Protein AF-A0A530ZE29-F1 (afdb_monomer)

Sequence (173 aa):
MTKLPPEQIRDFFARSLFVPGMVLRRLSHIKHNWQVGWDPHSGRYLPQPFSLAADLNEVIDQIAATTPPDRYHDHEDIIVGCVSSIFSAEKQGGRWRGDDYGFLLEQGLMMSGRLDDLILAATGRVYAAINSGQKHFDDAEHGHLRMLSDILATIVFYHYGCRCALEEDPEES

Radius of gyration: 16.09 Å; Cα contacts (8 Å, |Δi|>4): 240; chains: 1; bounding box: 50×36×36 Å

Solvent-accessible surface area (backbone atoms only — not comparable to full-atom values): 9481 Å² total; per-residue (Å²): 116,84,75,68,57,45,66,61,50,40,50,20,58,53,77,43,79,46,53,33,65,58,25,38,44,75,48,29,90,82,26,71,39,26,77,68,52,62,37,82,87,80,63,38,49,49,68,50,86,56,34,59,34,53,48,47,42,51,53,52,51,51,34,32,70,50,71,50,48,88,57,24,64,60,34,49,49,55,30,32,60,72,35,31,90,80,47,60,47,46,78,55,97,92,37,82,44,72,57,61,66,54,59,40,42,41,53,11,32,75,77,64,68,50,56,68,37,52,45,35,25,48,25,20,50,55,52,52,35,43,76,70,70,25,62,34,57,73,60,34,57,67,73,59,38,51,52,48,24,39,50,51,34,42,52,36,50,49,53,53,52,54,50,54,59,58,71,74,56,79,87,85,125

Nearest PDB structures (foldseek):
  8c9w-assembly1_A  TM=3.586E-01  e=6.569E+00  Homo sapiens

Structure (mmCIF, N/CA/C/O backbone):
data_AF-A0A530ZE29-F1
#
_entry.id   AF-A0A530ZE29-F1
#
loop_
_atom_site.group_PDB
_atom_site.id
_atom_site.type_symbol
_atom_site.label_atom_id
_atom_site.label_alt_id
_atom_site.label_comp_id
_atom_site.label_asym_id
_atom_site.label_entity_id
_atom_site.label_seq_id
_atom_site.pdbx_PDB_ins_code
_atom_site.Cartn_x
_atom_site.Cartn_y
_atom_site.Cartn_z
_atom_site.occupancy
_atom_site.B_iso_or_equiv
_atom_site.auth_seq_id
_atom_site.auth_comp_id
_atom_site.auth_asym_id
_atom_site.auth_atom_id
_atom_site.pdbx_PDB_model_num
ATOM 1 N N . MET A 1 1 ? -10.702 -13.091 9.772 1.00 67.44 1 MET A N 1
ATOM 2 C CA . MET A 1 1 ? -10.847 -13.353 8.305 1.00 67.44 1 MET A CA 1
ATOM 3 C C . MET A 1 1 ? -10.031 -14.585 7.897 1.00 67.44 1 MET A C 1
ATOM 5 O O . MET A 1 1 ? -9.019 -14.842 8.533 1.00 67.44 1 MET A O 1
ATOM 9 N N . THR A 1 2 ? -10.421 -15.340 6.859 1.00 79.12 2 THR A N 1
ATOM 10 C CA . THR A 1 2 ? -9.586 -16.438 6.313 1.00 79.12 2 THR A CA 1
ATOM 11 C C . THR A 1 2 ? -8.469 -15.866 5.440 1.00 79.12 2 THR A C 1
ATOM 13 O O . THR A 1 2 ? -8.736 -14.983 4.627 1.00 79.12 2 THR A O 1
ATOM 16 N N . LYS A 1 3 ? -7.233 -16.358 5.597 1.00 88.75 3 LYS A N 1
ATOM 17 C CA . LYS A 1 3 ? -6.089 -15.959 4.764 1.00 88.75 3 LYS A CA 1
ATOM 18 C C . LYS A 1 3 ? -6.336 -16.365 3.306 1.00 88.75 3 LYS A C 1
ATOM 20 O O . LYS A 1 3 ? -6.675 -17.517 3.042 1.00 88.75 3 LYS A O 1
ATOM 25 N N . LEU A 1 4 ? -6.178 -15.418 2.388 1.00 92.12 4 LEU A N 1
ATOM 26 C CA . LEU A 1 4 ? -6.272 -15.657 0.954 1.00 92.12 4 LEU A CA 1
ATOM 27 C C . LEU A 1 4 ? -4.919 -16.168 0.441 1.00 92.12 4 LEU A C 1
ATOM 29 O O . LEU A 1 4 ? -3.879 -15.839 1.023 1.00 92.12 4 LEU A O 1
ATOM 33 N N . PRO A 1 5 ? -4.904 -16.963 -0.635 1.00 94.81 5 PRO A N 1
ATOM 34 C CA . PRO A 1 5 ? -3.660 -17.380 -1.258 1.00 94.81 5 PRO A CA 1
ATOM 35 C C . PRO A 1 5 ? -2.841 -16.179 -1.777 1.00 94.81 5 PRO A C 1
ATOM 37 O O . PRO A 1 5 ? -3.432 -15.223 -2.292 1.00 94.81 5 PRO A O 1
ATOM 40 N N . PRO A 1 6 ? -1.496 -16.199 -1.683 1.00 95.25 6 PRO A N 1
ATOM 41 C CA . PRO A 1 6 ? -0.648 -15.101 -2.153 1.00 95.25 6 PRO A CA 1
ATOM 42 C C . PRO A 1 6 ? -0.868 -14.720 -3.622 1.00 95.25 6 PRO A C 1
ATOM 44 O O . PRO A 1 6 ? -0.798 -13.546 -3.974 1.00 95.25 6 PRO A O 1
ATOM 47 N N . GLU A 1 7 ? -1.154 -15.694 -4.485 1.00 94.94 7 GLU A N 1
ATOM 48 C CA . GLU A 1 7 ? -1.471 -15.467 -5.894 1.00 94.94 7 GLU A CA 1
ATO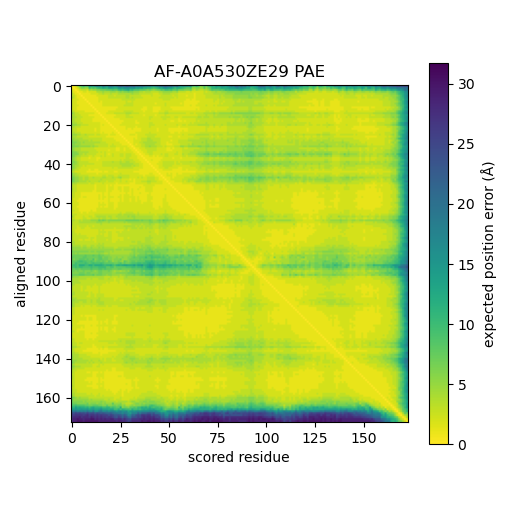M 49 C C . GLU A 1 7 ? -2.747 -14.644 -6.073 1.00 94.94 7 GLU A C 1
ATOM 51 O O . GLU A 1 7 ? -2.756 -13.725 -6.880 1.00 94.94 7 GLU A O 1
ATOM 56 N N . GLN A 1 8 ? -3.772 -14.870 -5.247 1.00 96.00 8 GLN A N 1
ATOM 57 C CA . GLN A 1 8 ? -5.011 -14.098 -5.307 1.00 96.00 8 GLN A CA 1
ATOM 58 C C . GLN A 1 8 ? -4.781 -12.635 -4.904 1.00 96.00 8 GLN A C 1
ATOM 60 O O . GLN A 1 8 ? -5.405 -11.729 -5.453 1.00 96.00 8 GLN A O 1
ATOM 65 N N . ILE A 1 9 ? -3.860 -12.391 -3.966 1.00 97.38 9 ILE A N 1
ATOM 66 C CA . ILE A 1 9 ? -3.444 -11.035 -3.591 1.00 97.38 9 ILE A CA 1
ATOM 67 C C . ILE A 1 9 ? -2.652 -10.372 -4.720 1.00 97.38 9 ILE A C 1
ATOM 69 O O . ILE A 1 9 ? -2.878 -9.203 -5.017 1.00 97.38 9 ILE A O 1
ATOM 73 N N . ARG A 1 10 ? -1.750 -11.095 -5.391 1.00 97.00 10 ARG A N 1
ATOM 74 C CA . ARG A 1 10 ? -1.029 -10.556 -6.556 1.00 97.00 10 ARG A CA 1
ATOM 75 C C . ARG A 1 10 ? -1.976 -10.261 -7.719 1.00 97.00 10 ARG A C 1
ATOM 77 O O . ARG A 1 10 ? -1.859 -9.203 -8.331 1.00 97.00 10 ARG A O 1
ATOM 84 N N . ASP A 1 11 ? -2.946 -11.137 -7.968 1.00 96.94 11 ASP A N 1
ATOM 85 C CA . ASP A 1 11 ? -3.969 -10.973 -9.005 1.00 96.94 11 ASP A CA 1
ATOM 86 C C . ASP A 1 11 ? -4.859 -9.747 -8.770 1.00 96.94 11 ASP A C 1
ATOM 88 O O . ASP A 1 11 ? -5.290 -9.104 -9.731 1.00 96.94 11 ASP A O 1
ATOM 92 N N . PHE A 1 12 ? -5.075 -9.362 -7.508 1.00 98.12 12 PHE A N 1
ATOM 93 C CA . PHE A 1 12 ? -5.748 -8.106 -7.180 1.00 98.12 12 PHE A CA 1
ATOM 94 C C . PHE A 1 12 ? -5.005 -6.895 -7.755 1.00 98.12 12 PHE A C 1
ATOM 96 O O . PHE A 1 12 ? -5.631 -5.980 -8.283 1.00 98.12 12 PHE A O 1
ATOM 103 N N . PHE A 1 13 ? -3.672 -6.897 -7.734 1.00 98.12 13 PHE A N 1
ATOM 104 C CA . PHE A 1 13 ? -2.866 -5.822 -8.316 1.00 98.12 13 PHE A CA 1
ATOM 105 C C . PHE A 1 13 ? -2.549 -6.022 -9.799 1.00 98.12 13 PHE A C 1
ATOM 107 O O . PHE A 1 13 ? -2.025 -5.101 -10.425 1.00 98.12 13 PHE A O 1
ATOM 114 N N . ALA A 1 14 ? -2.822 -7.192 -10.371 1.00 97.00 14 ALA A N 1
ATOM 115 C CA . ALA A 1 14 ? -2.373 -7.534 -11.710 1.00 97.00 14 ALA A CA 1
ATOM 116 C C . ALA A 1 14 ? -2.960 -6.603 -12.777 1.00 97.00 14 ALA A C 1
ATOM 118 O O . ALA A 1 14 ? -4.167 -6.378 -12.836 1.00 97.00 14 ALA A O 1
ATOM 119 N N . ARG A 1 15 ? -2.092 -6.115 -13.675 1.00 94.81 15 ARG A N 1
ATOM 120 C CA . ARG A 1 15 ? -2.469 -5.316 -14.861 1.00 94.81 15 ARG A CA 1
ATOM 121 C C . ARG A 1 15 ? -3.333 -4.081 -14.550 1.00 94.81 15 ARG A C 1
ATOM 123 O O . ARG A 1 15 ? -4.064 -3.625 -15.425 1.00 94.81 15 ARG A O 1
ATOM 130 N N . SER A 1 16 ? -3.237 -3.542 -13.336 1.00 96.38 16 SER A N 1
ATOM 131 C CA . SER A 1 16 ? -3.990 -2.355 -12.934 1.00 96.38 16 SER A CA 1
ATOM 132 C C . SER A 1 16 ? -3.592 -1.136 -13.771 1.00 96.38 16 SER A C 1
ATOM 134 O O . SER A 1 16 ? -2.410 -0.821 -13.929 1.00 96.38 16 SER A O 1
ATOM 136 N N . LEU A 1 17 ? -4.596 -0.425 -14.282 1.00 94.81 17 LEU A N 1
ATOM 137 C CA . LEU A 1 17 ? -4.435 0.867 -14.944 1.00 94.81 17 LEU A CA 1
ATOM 138 C C . LEU A 1 17 ? -4.277 1.998 -13.922 1.00 94.81 17 LEU A C 1
ATOM 140 O O . LEU A 1 17 ? -3.696 3.040 -14.239 1.00 94.81 17 LEU A O 1
ATOM 144 N N . PHE A 1 18 ? -4.783 1.812 -12.700 1.00 96.88 18 PHE A N 1
ATOM 145 C CA . PHE A 1 18 ? -4.776 2.844 -11.667 1.00 96.88 18 PHE A CA 1
ATOM 146 C C . PHE A 1 18 ? -3.529 2.831 -10.788 1.00 96.88 18 PHE A C 1
ATOM 148 O O . PHE A 1 18 ? -3.075 3.910 -10.413 1.00 96.88 18 PHE A O 1
ATOM 155 N N . VAL A 1 19 ? -2.909 1.680 -10.515 1.00 97.12 19 VAL A N 1
ATOM 156 C CA . VAL A 1 19 ? -1.684 1.587 -9.698 1.00 97.12 19 VAL A CA 1
ATOM 157 C C . VAL A 1 19 ? -0.568 2.529 -10.189 1.00 97.12 19 VAL A C 1
ATOM 159 O O . VAL A 1 19 ? -0.075 3.318 -9.375 1.00 97.12 19 VAL A O 1
ATOM 162 N N . PRO A 1 20 ? -0.187 2.562 -11.486 1.00 95.75 20 PRO A N 1
ATOM 163 C CA . PRO A 1 20 ? 0.861 3.473 -11.954 1.00 95.75 20 PRO A CA 1
ATOM 164 C C . PRO A 1 20 ? 0.519 4.948 -11.691 1.00 95.75 20 PRO A C 1
ATOM 166 O O . PRO A 1 20 ? 1.375 5.734 -11.288 1.00 95.75 20 PRO A O 1
ATOM 169 N N . GLY A 1 21 ? -0.745 5.331 -11.895 1.00 95.44 21 GLY A N 1
ATOM 170 C CA . GLY A 1 21 ? -1.202 6.715 -11.770 1.00 95.44 21 GLY A CA 1
ATOM 171 C C . GLY A 1 21 ? -1.482 7.168 -10.335 1.00 95.44 21 GLY A C 1
ATOM 172 O O . GLY A 1 21 ? -1.246 8.332 -10.015 1.00 95.44 21 GLY A O 1
ATOM 173 N N . MET A 1 22 ? -1.982 6.278 -9.480 1.00 96.88 22 MET A N 1
ATOM 174 C CA . MET A 1 22 ? -2.420 6.599 -8.118 1.00 96.88 22 MET A CA 1
ATOM 175 C C . MET A 1 22 ? -1.357 6.311 -7.059 1.00 96.88 22 MET A C 1
ATOM 177 O O . MET A 1 22 ? -1.393 6.931 -5.998 1.00 96.88 22 MET A O 1
ATOM 181 N N . VAL A 1 23 ? -0.405 5.420 -7.351 1.00 97.50 23 VAL A N 1
ATOM 182 C CA . VAL A 1 23 ? 0.697 5.071 -6.447 1.00 97.50 23 VAL A CA 1
ATOM 183 C C . VAL A 1 23 ? 2.003 5.668 -6.968 1.00 97.50 23 VAL A C 1
ATOM 185 O O . VAL A 1 23 ? 2.522 6.627 -6.400 1.00 97.50 23 VAL A O 1
ATOM 188 N N . LEU A 1 24 ? 2.515 5.164 -8.095 1.00 97.19 24 LEU A N 1
ATOM 189 C CA . LEU A 1 24 ? 3.884 5.462 -8.534 1.00 97.19 24 LEU A CA 1
ATOM 190 C C . LEU A 1 24 ? 4.070 6.896 -9.035 1.00 97.19 24 LEU A C 1
ATOM 192 O O . LEU A 1 24 ? 5.078 7.531 -8.733 1.00 97.19 24 LEU A O 1
ATOM 196 N N . ARG A 1 25 ? 3.095 7.449 -9.764 1.00 96.75 25 ARG A N 1
ATOM 197 C CA . ARG A 1 25 ? 3.182 8.817 -10.301 1.00 96.75 25 ARG A CA 1
ATOM 198 C C . ARG A 1 25 ? 3.314 9.871 -9.204 1.00 96.75 25 ARG A C 1
ATOM 200 O O . ARG A 1 25 ? 3.920 10.910 -9.436 1.00 96.75 25 ARG A O 1
ATOM 207 N N . ARG A 1 26 ? 2.791 9.627 -8.003 1.00 94.62 26 ARG A N 1
ATOM 208 C CA . ARG A 1 26 ? 2.941 10.560 -6.871 1.00 94.62 26 ARG A CA 1
ATOM 209 C C . ARG A 1 26 ? 4.387 10.668 -6.406 1.00 94.62 26 ARG A C 1
ATOM 211 O O . ARG A 1 26 ? 4.830 11.731 -5.985 1.00 94.62 26 ARG A O 1
ATOM 218 N N . LEU A 1 27 ? 5.132 9.582 -6.569 1.00 96.12 27 LEU A N 1
ATOM 219 C CA . LEU A 1 27 ? 6.543 9.469 -6.235 1.00 96.12 27 LEU A CA 1
ATOM 220 C C . LEU A 1 27 ? 7.449 9.821 -7.428 1.00 96.12 27 LEU A C 1
ATOM 222 O O . LEU A 1 27 ? 8.659 9.604 -7.380 1.00 96.12 27 LEU A O 1
ATOM 226 N N . SER A 1 28 ? 6.901 10.409 -8.504 1.00 95.50 28 SER A N 1
ATOM 227 C CA . SER A 1 28 ? 7.676 10.727 -9.711 1.00 95.50 28 SER A CA 1
ATOM 228 C C . SER A 1 28 ? 8.756 11.786 -9.491 1.00 95.50 28 SER A C 1
ATOM 230 O O . SER A 1 28 ? 9.658 11.923 -10.313 1.00 95.50 28 SER A O 1
ATOM 232 N N . HIS A 1 29 ? 8.656 12.546 -8.399 1.00 93.56 29 HIS A N 1
ATOM 233 C CA . HIS A 1 29 ? 9.679 13.494 -7.964 1.00 93.56 29 HIS A CA 1
ATOM 234 C C . HIS A 1 29 ? 10.948 12.793 -7.439 1.00 93.56 29 HIS A C 1
ATOM 236 O O . HIS A 1 29 ? 12.006 13.410 -7.405 1.00 93.56 29 HIS A O 1
ATOM 242 N N . ILE A 1 30 ? 10.854 11.506 -7.086 1.00 93.88 30 ILE A N 1
ATOM 243 C CA . ILE A 1 30 ? 11.968 10.652 -6.648 1.00 93.88 30 ILE A CA 1
ATOM 244 C C . ILE A 1 30 ? 12.525 9.867 -7.839 1.00 93.88 30 ILE A C 1
ATOM 246 O O . ILE A 1 30 ? 13.725 9.859 -8.111 1.00 93.88 30 ILE A O 1
ATOM 250 N N . LYS A 1 31 ? 11.629 9.199 -8.572 1.00 94.38 31 LYS A N 1
ATOM 251 C CA . LYS A 1 31 ? 11.938 8.336 -9.715 1.00 94.38 31 LYS A CA 1
ATOM 252 C C . LYS A 1 31 ? 10.941 8.623 -10.833 1.00 94.38 31 LYS A C 1
ATOM 254 O O . LYS A 1 31 ? 9.765 8.289 -10.736 1.00 94.38 31 LYS A O 1
ATOM 259 N N . HIS A 1 32 ? 11.406 9.277 -11.894 1.00 93.75 32 HIS A N 1
ATOM 260 C CA . HIS A 1 32 ? 10.528 9.841 -12.921 1.00 93.75 32 HIS A CA 1
ATOM 261 C C . HIS A 1 32 ? 9.790 8.793 -13.773 1.00 93.75 32 HIS A C 1
ATOM 263 O O . HIS A 1 32 ? 8.752 9.118 -14.350 1.00 93.75 32 HIS A O 1
ATOM 269 N N . ASN A 1 33 ? 10.287 7.553 -13.864 1.00 95.69 33 ASN A N 1
ATOM 270 C CA . ASN A 1 33 ? 9.638 6.487 -14.624 1.00 95.69 33 ASN A CA 1
ATOM 271 C C . ASN A 1 33 ? 8.582 5.763 -13.771 1.00 95.69 33 ASN A C 1
ATOM 273 O O . ASN A 1 33 ? 8.816 4.704 -13.190 1.00 95.69 33 ASN A O 1
ATOM 277 N N . TRP A 1 34 ? 7.396 6.359 -13.694 1.00 95.94 34 TRP A N 1
ATOM 278 C CA . TRP A 1 34 ? 6.253 5.812 -12.956 1.00 95.94 34 TRP A CA 1
ATOM 279 C C . TRP A 1 34 ? 5.390 4.845 -13.779 1.00 95.94 34 TRP A C 1
ATOM 281 O O . TRP A 1 34 ? 4.500 4.200 -13.226 1.00 95.94 34 TRP A O 1
ATOM 291 N N . GLN A 1 35 ? 5.612 4.751 -15.093 1.00 93.44 35 GLN A N 1
ATOM 292 C CA . GLN A 1 35 ? 4.899 3.797 -15.938 1.00 93.44 35 GLN A CA 1
ATOM 293 C C . GLN A 1 35 ? 5.465 2.400 -15.715 1.00 93.44 35 GLN A C 1
ATOM 295 O O . GLN A 1 35 ? 6.678 2.216 -15.652 1.00 93.44 35 GLN A O 1
ATOM 300 N N . VAL A 1 36 ? 4.584 1.410 -15.603 1.00 93.94 36 VAL A N 1
ATOM 301 C CA . VAL A 1 36 ? 4.982 0.024 -15.356 1.00 93.94 36 VAL A CA 1
ATOM 302 C C . VAL A 1 36 ? 4.121 -0.929 -16.168 1.00 93.94 36 VAL A C 1
ATOM 304 O O . VAL A 1 36 ? 2.914 -0.738 -16.311 1.00 93.94 36 VAL A O 1
ATOM 307 N N . GLY A 1 37 ? 4.760 -1.961 -16.713 1.00 94.25 37 GLY A N 1
ATOM 308 C CA . GLY A 1 37 ? 4.080 -3.103 -17.315 1.00 94.25 37 GLY A CA 1
ATOM 309 C C . GLY A 1 37 ? 3.943 -4.239 -16.307 1.00 94.25 37 GLY A C 1
ATOM 310 O O . GLY A 1 37 ? 4.746 -4.347 -15.384 1.00 94.25 37 GLY A O 1
ATOM 311 N N . TRP A 1 38 ? 2.948 -5.101 -16.496 1.00 96.31 38 TRP A N 1
ATOM 312 C CA . TRP A 1 38 ? 2.795 -6.335 -15.726 1.00 96.31 38 TRP A CA 1
ATOM 313 C C . TRP A 1 38 ? 3.395 -7.516 -16.487 1.00 96.31 38 TRP A C 1
ATOM 315 O O . TRP A 1 38 ? 3.051 -7.732 -17.651 1.00 96.31 38 TRP A O 1
ATOM 325 N N . ASP A 1 39 ? 4.238 -8.303 -15.827 1.00 95.88 39 ASP A N 1
ATOM 326 C CA . ASP A 1 39 ? 4.729 -9.573 -16.345 1.00 95.88 39 ASP A CA 1
ATOM 327 C C . ASP A 1 39 ? 3.831 -10.731 -15.871 1.00 95.88 39 ASP A C 1
ATOM 329 O O . ASP A 1 39 ? 3.828 -11.069 -14.683 1.00 95.88 39 ASP A O 1
ATOM 333 N N . PRO A 1 40 ? 3.070 -11.377 -16.775 1.00 92.38 40 PRO A N 1
ATOM 334 C CA . PRO A 1 40 ? 2.212 -12.497 -16.410 1.00 92.38 40 PRO A CA 1
ATOM 335 C C . PRO A 1 40 ? 2.989 -13.762 -16.027 1.00 92.38 40 PRO A C 1
ATOM 337 O O . PRO A 1 40 ? 2.386 -14.656 -15.443 1.00 92.38 40 PRO A O 1
ATOM 340 N N . HIS A 1 41 ? 4.280 -13.871 -16.361 1.00 92.12 41 HIS A N 1
ATOM 341 C CA . HIS A 1 41 ? 5.074 -15.041 -15.9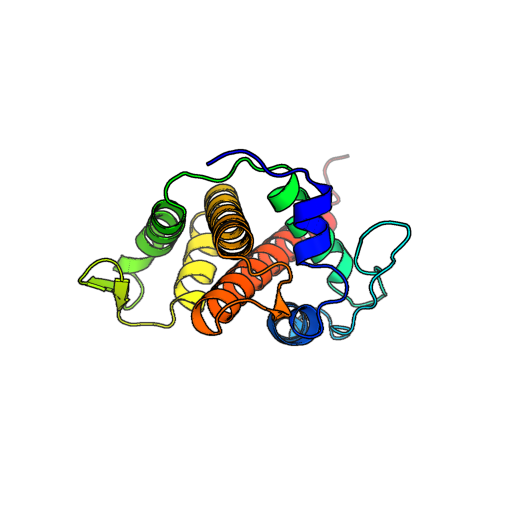98 1.00 92.12 41 HIS A CA 1
ATOM 342 C C . HIS A 1 41 ? 5.512 -14.991 -14.533 1.00 92.12 41 HIS A C 1
ATOM 344 O O . HIS A 1 41 ? 5.328 -15.963 -13.804 1.00 92.12 41 HIS A O 1
ATOM 350 N N . SER A 1 42 ? 6.054 -13.854 -14.090 1.00 92.81 42 SER A N 1
ATOM 351 C CA . SER A 1 42 ? 6.457 -13.666 -12.692 1.00 92.81 42 SER A CA 1
ATOM 352 C C . SER A 1 42 ? 5.320 -13.227 -11.764 1.00 92.81 42 SER A C 1
ATOM 354 O O . SER A 1 42 ? 5.468 -13.337 -10.547 1.00 92.81 42 SER A O 1
ATOM 356 N N . GLY A 1 43 ? 4.198 -12.738 -12.307 1.00 95.25 43 GLY A N 1
ATOM 357 C CA . GLY A 1 43 ? 3.092 -12.197 -11.513 1.00 95.25 43 GLY A CA 1
ATOM 358 C C . GLY A 1 43 ? 3.483 -10.911 -10.782 1.00 95.25 43 GLY A C 1
ATOM 359 O O . GLY A 1 43 ? 3.136 -10.734 -9.614 1.00 95.25 43 GLY A O 1
ATOM 360 N N . ARG A 1 44 ? 4.276 -10.060 -11.446 1.00 97.56 44 ARG A N 1
ATOM 361 C CA . ARG A 1 44 ? 4.878 -8.844 -10.883 1.00 97.56 44 ARG A CA 1
ATOM 362 C C . ARG A 1 44 ? 4.877 -7.702 -11.891 1.00 97.56 44 ARG A C 1
ATOM 364 O O . ARG A 1 44 ? 4.825 -7.916 -13.102 1.00 97.56 44 ARG A O 1
ATOM 371 N N . TYR A 1 45 ? 5.018 -6.478 -11.397 1.00 97.75 45 TYR A N 1
ATOM 372 C CA . TYR A 1 45 ? 5.354 -5.334 -12.238 1.00 97.75 45 TYR A CA 1
ATOM 373 C C . TYR A 1 45 ? 6.807 -5.418 -12.704 1.00 97.75 45 TYR A C 1
ATOM 375 O O . TYR A 1 45 ? 7.692 -5.734 -11.914 1.00 97.75 45 TYR A O 1
ATOM 383 N N . LEU A 1 46 ? 7.068 -5.123 -13.975 1.00 96.69 46 LEU A N 1
ATOM 384 C CA . LEU A 1 46 ? 8.408 -5.153 -14.559 1.00 96.69 46 LEU A CA 1
ATOM 385 C C . LEU A 1 46 ? 9.291 -4.056 -13.943 1.00 96.69 46 LEU A C 1
ATOM 387 O O . LEU A 1 46 ? 9.001 -2.873 -14.148 1.00 96.69 46 LEU A O 1
ATOM 391 N N . PRO A 1 47 ? 10.386 -4.404 -13.239 1.00 94.81 47 PRO A N 1
ATOM 392 C CA . PRO A 1 47 ? 11.371 -3.424 -12.807 1.00 94.81 47 PRO A CA 1
ATOM 393 C C . PRO A 1 47 ? 12.019 -2.748 -14.013 1.00 94.81 47 PRO A C 1
ATOM 395 O O . PRO A 1 47 ? 12.428 -3.409 -14.968 1.00 94.81 47 PRO A O 1
ATOM 398 N N . GLN A 1 48 ? 12.122 -1.424 -13.970 1.00 92.69 48 GLN A N 1
ATOM 399 C CA . GLN A 1 48 ? 12.741 -0.623 -15.020 1.00 92.69 48 GLN A CA 1
ATOM 400 C C . GLN A 1 48 ? 13.681 0.420 -14.409 1.00 92.69 48 GLN A C 1
ATOM 402 O O . GLN A 1 48 ? 13.479 0.826 -13.260 1.00 92.69 48 GLN A O 1
ATOM 407 N N . PRO A 1 49 ? 14.687 0.900 -15.164 1.00 92.69 49 PRO A N 1
ATOM 408 C CA . PRO A 1 49 ? 15.502 2.023 -14.731 1.00 92.69 49 PRO A CA 1
ATOM 409 C C . PRO A 1 49 ? 14.641 3.220 -14.326 1.00 92.69 49 PRO A C 1
ATOM 411 O O . PRO A 1 49 ? 13.637 3.534 -14.972 1.00 92.69 49 PRO A O 1
ATOM 414 N N . PHE A 1 50 ? 15.063 3.885 -13.251 1.00 92.81 50 PHE A N 1
ATOM 415 C CA . PHE A 1 50 ? 14.408 5.070 -12.696 1.00 92.81 50 PHE A CA 1
ATOM 416 C C . PHE A 1 50 ? 12.930 4.878 -12.329 1.00 92.81 50 PHE A C 1
ATOM 418 O O . PHE A 1 50 ? 12.172 5.847 -12.367 1.00 92.81 50 PHE A O 1
ATOM 425 N N . SER A 1 51 ? 12.539 3.652 -11.976 1.00 95.12 51 SER A N 1
ATOM 426 C CA . SER A 1 51 ? 11.195 3.284 -11.529 1.00 95.12 51 SER A CA 1
ATOM 427 C C . SER A 1 51 ? 11.210 2.735 -10.103 1.00 95.12 51 SER A C 1
ATOM 429 O O . SER A 1 51 ? 12.217 2.190 -9.658 1.00 95.12 51 SER A O 1
ATOM 431 N N . LEU A 1 52 ? 10.072 2.840 -9.416 1.00 97.06 52 LEU A N 1
ATOM 432 C CA . LEU A 1 52 ? 9.811 2.231 -8.103 1.00 97.06 52 LEU A CA 1
ATOM 433 C C . LEU A 1 52 ? 8.996 0.927 -8.221 1.00 97.06 52 LEU A C 1
ATOM 435 O O . LEU A 1 52 ? 8.361 0.481 -7.271 1.00 97.06 52 LEU A O 1
ATOM 439 N N . ALA A 1 53 ? 8.981 0.300 -9.401 1.00 96.62 53 ALA A N 1
ATOM 440 C CA . ALA A 1 53 ? 8.274 -0.963 -9.625 1.00 96.62 53 ALA A CA 1
ATOM 441 C C . ALA A 1 53 ? 8.785 -2.110 -8.733 1.00 96.62 53 ALA A C 1
ATOM 443 O O . ALA A 1 53 ? 7.997 -2.944 -8.293 1.00 96.62 53 ALA A O 1
ATOM 444 N N . ALA A 1 54 ? 10.094 -2.157 -8.458 1.00 95.56 54 ALA A N 1
ATOM 445 C CA . ALA A 1 54 ? 10.683 -3.166 -7.578 1.00 95.56 54 ALA A CA 1
ATOM 446 C C . ALA A 1 54 ? 10.196 -3.000 -6.130 1.00 95.56 54 ALA A C 1
ATOM 448 O O . ALA A 1 54 ? 9.722 -3.970 -5.545 1.00 95.56 54 ALA A O 1
ATOM 449 N N . ASP A 1 55 ? 10.219 -1.770 -5.607 1.00 97.00 55 ASP A N 1
ATOM 450 C CA . ASP A 1 55 ? 9.656 -1.418 -4.298 1.00 97.00 55 ASP A CA 1
ATOM 451 C C . ASP A 1 55 ? 8.186 -1.797 -4.188 1.00 97.00 55 ASP A C 1
ATOM 453 O O . ASP A 1 55 ? 7.763 -2.428 -3.227 1.00 97.00 55 ASP A O 1
ATOM 457 N N . LEU A 1 56 ? 7.396 -1.459 -5.207 1.00 98.06 56 LEU A N 1
ATOM 458 C CA . LEU A 1 56 ? 5.983 -1.806 -5.228 1.00 98.06 56 LEU A CA 1
ATOM 459 C C . LEU A 1 56 ? 5.765 -3.324 -5.179 1.00 98.06 56 LEU A C 1
ATOM 461 O O . LEU A 1 56 ? 4.880 -3.786 -4.463 1.00 98.06 56 LEU A O 1
ATOM 465 N N . ASN A 1 57 ? 6.562 -4.108 -5.910 1.00 97.94 57 ASN A N 1
ATOM 466 C CA . ASN A 1 57 ? 6.472 -5.567 -5.845 1.00 97.94 57 ASN A CA 1
ATOM 467 C C . ASN A 1 57 ? 6.801 -6.103 -4.448 1.00 97.94 57 ASN A C 1
ATOM 469 O O . ASN A 1 57 ? 6.157 -7.050 -4.004 1.00 97.94 57 ASN A O 1
ATOM 473 N N . GLU A 1 58 ? 7.777 -5.509 -3.763 1.00 97.44 58 GLU A N 1
ATOM 474 C CA . GLU A 1 58 ? 8.121 -5.870 -2.388 1.00 97.44 58 GLU A CA 1
ATOM 475 C C . GLU A 1 58 ? 6.952 -5.595 -1.434 1.00 97.44 58 GLU A C 1
ATOM 477 O O . GLU A 1 58 ? 6.575 -6.469 -0.653 1.00 97.44 58 GLU A O 1
ATOM 482 N N . VAL A 1 59 ? 6.293 -4.439 -1.567 1.00 98.44 59 VAL A N 1
ATOM 483 C CA . VAL A 1 59 ? 5.074 -4.127 -0.803 1.00 98.44 59 VAL A CA 1
ATOM 484 C C . VAL A 1 59 ? 3.959 -5.135 -1.088 1.00 98.44 59 VAL A C 1
ATOM 486 O O . VAL A 1 59 ? 3.328 -5.640 -0.161 1.00 98.44 59 VAL A O 1
ATOM 489 N N . ILE A 1 60 ? 3.721 -5.469 -2.359 1.00 98.50 60 ILE A N 1
ATOM 490 C CA . ILE A 1 60 ? 2.705 -6.460 -2.748 1.00 98.50 60 ILE A CA 1
ATOM 491 C C . ILE A 1 60 ? 3.022 -7.834 -2.141 1.00 98.50 60 ILE A C 1
ATOM 493 O O . ILE A 1 60 ? 2.118 -8.509 -1.648 1.00 98.50 60 ILE A O 1
ATOM 497 N N . ASP A 1 61 ? 4.290 -8.246 -2.133 1.00 98.25 61 ASP A N 1
ATOM 498 C CA . ASP A 1 61 ? 4.709 -9.502 -1.511 1.00 98.25 61 ASP A CA 1
ATOM 499 C C . ASP A 1 61 ? 4.520 -9.492 0.010 1.00 98.25 61 ASP A C 1
ATOM 501 O O . ASP A 1 61 ? 4.058 -10.488 0.568 1.00 98.25 61 ASP A O 1
ATOM 505 N N . GLN A 1 62 ? 4.817 -8.376 0.683 1.00 98.44 62 GLN A N 1
ATOM 506 C CA . GLN A 1 62 ? 4.577 -8.216 2.120 1.00 98.44 62 GLN A CA 1
ATOM 507 C C . GLN A 1 62 ? 3.083 -8.312 2.448 1.00 98.44 62 GLN A C 1
ATOM 509 O O . GLN A 1 62 ? 2.698 -9.030 3.373 1.00 98.44 62 GLN A O 1
ATOM 514 N N . ILE A 1 63 ? 2.221 -7.679 1.648 1.00 98.50 63 ILE A N 1
ATOM 515 C CA . ILE A 1 63 ? 0.761 -7.798 1.776 1.00 98.50 63 ILE A CA 1
ATOM 516 C C . ILE A 1 63 ? 0.317 -9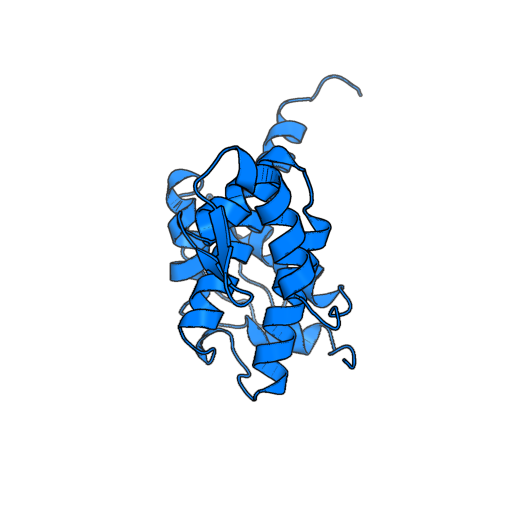.253 1.559 1.00 98.50 63 ILE A C 1
ATOM 518 O O . ILE A 1 63 ? -0.485 -9.782 2.328 1.00 98.50 63 ILE A O 1
ATOM 522 N N . ALA A 1 64 ? 0.854 -9.930 0.541 1.00 97.75 64 ALA A N 1
ATOM 523 C CA . ALA A 1 64 ? 0.512 -11.317 0.225 1.00 97.75 64 ALA A CA 1
ATOM 524 C C . ALA A 1 64 ? 0.978 -12.315 1.303 1.00 97.75 64 ALA A C 1
ATOM 526 O O . ALA A 1 64 ? 0.338 -13.346 1.527 1.00 97.75 64 ALA A O 1
ATOM 527 N N . ALA A 1 65 ? 2.083 -12.016 1.988 1.00 97.25 65 ALA A N 1
ATOM 528 C CA . ALA A 1 65 ? 2.603 -12.822 3.087 1.00 97.25 65 ALA A CA 1
ATOM 529 C C . ALA A 1 65 ? 1.839 -12.594 4.405 1.00 97.25 65 ALA A C 1
ATOM 531 O O . ALA A 1 65 ? 1.739 -13.519 5.223 1.00 97.25 65 ALA A O 1
ATOM 532 N N . THR A 1 66 ? 1.268 -11.404 4.592 1.00 97.50 66 THR A N 1
ATOM 533 C CA . THR A 1 66 ? 0.608 -10.970 5.828 1.00 97.50 66 THR A CA 1
ATOM 534 C C . THR A 1 66 ? -0.780 -11.594 6.004 1.00 97.50 66 THR A C 1
ATOM 536 O O . THR A 1 66 ? -1.567 -11.739 5.068 1.00 97.50 66 THR A O 1
ATOM 539 N N . THR A 1 67 ? -1.096 -12.000 7.235 1.00 95.25 67 THR A N 1
ATOM 540 C CA . THR A 1 67 ? -2.458 -12.407 7.613 1.00 95.25 67 THR A CA 1
ATOM 541 C C . THR A 1 67 ? -3.279 -11.146 7.896 1.00 95.25 67 THR A C 1
ATOM 543 O O . THR A 1 67 ? -2.809 -10.300 8.656 1.00 95.25 67 THR A O 1
ATOM 546 N N . PRO A 1 68 ? -4.488 -10.993 7.327 1.00 95.31 68 PRO A N 1
ATOM 547 C CA . PRO A 1 68 ? -5.279 -9.782 7.514 1.00 95.31 68 PRO A CA 1
ATOM 548 C C . PRO A 1 68 ? -5.669 -9.597 8.989 1.00 95.31 68 PRO A C 1
ATOM 550 O O . PRO A 1 68 ? -6.087 -10.571 9.627 1.00 95.31 68 PRO A O 1
ATOM 553 N N . PRO A 1 69 ? -5.597 -8.369 9.529 1.00 95.19 69 PRO A N 1
ATOM 554 C CA . PRO A 1 69 ? -6.160 -8.076 10.839 1.00 95.19 69 PRO A CA 1
ATOM 555 C C . PRO A 1 69 ? -7.693 -8.085 10.767 1.00 95.19 69 PRO A C 1
ATOM 557 O O . PRO A 1 69 ? -8.282 -7.784 9.727 1.00 95.19 69 PRO A O 1
ATOM 560 N N . ASP A 1 70 ? -8.361 -8.363 11.888 1.00 91.25 70 ASP A N 1
ATOM 561 C CA . ASP A 1 70 ? -9.828 -8.293 11.946 1.00 91.25 70 ASP A CA 1
ATOM 562 C C . ASP A 1 70 ? -10.347 -6.852 11.783 1.0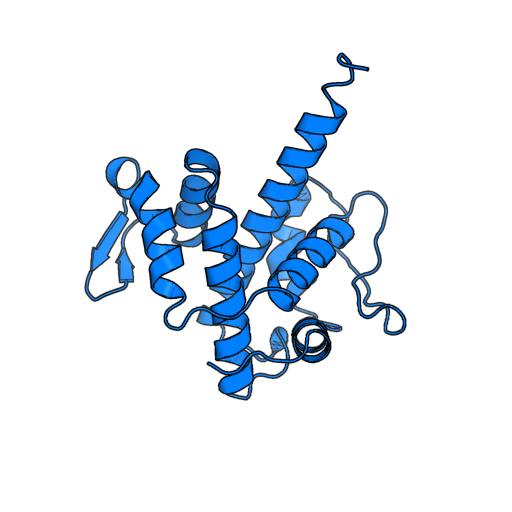0 91.25 70 ASP A C 1
ATOM 564 O O . ASP A 1 70 ? -11.454 -6.639 11.287 1.00 91.25 70 ASP A O 1
ATOM 568 N N . ARG A 1 71 ? -9.547 -5.853 12.185 1.00 93.38 71 ARG A N 1
ATOM 569 C CA . ARG A 1 71 ? -9.888 -4.424 12.132 1.00 93.38 71 ARG A CA 1
ATOM 570 C C . ARG A 1 71 ? -8.699 -3.588 11.667 1.00 93.38 71 ARG A C 1
ATOM 572 O O . ARG A 1 71 ? -7.941 -3.048 12.463 1.00 93.38 71 ARG A O 1
ATOM 579 N N . TYR A 1 72 ? -8.550 -3.446 10.356 1.00 94.25 72 TYR A N 1
ATOM 580 C CA . TYR A 1 72 ? -7.409 -2.739 9.764 1.00 94.25 72 TYR A CA 1
ATOM 581 C C . TYR A 1 72 ? -7.362 -1.238 10.084 1.00 94.25 72 TYR A C 1
ATOM 583 O O . TYR A 1 72 ? -6.279 -0.670 10.164 1.00 94.25 72 TYR A O 1
ATOM 591 N N . HIS A 1 73 ? -8.514 -0.612 10.341 1.00 94.50 73 HIS A N 1
ATOM 592 C CA . HIS A 1 73 ? -8.581 0.785 10.777 1.00 94.50 73 HIS A CA 1
ATOM 593 C C . HIS A 1 73 ? -7.882 1.037 12.116 1.00 94.50 73 HIS A C 1
ATOM 595 O O . HIS A 1 73 ? -7.345 2.121 12.308 1.00 94.50 73 HIS A O 1
ATOM 601 N N . ASP A 1 74 ? -7.826 0.047 13.014 1.00 96.38 74 ASP A N 1
ATOM 602 C CA . ASP A 1 74 ? -7.170 0.224 14.312 1.00 96.38 74 ASP A CA 1
ATOM 603 C C . ASP A 1 74 ? -5.645 0.427 14.125 1.00 96.38 74 ASP A C 1
ATOM 605 O O . ASP A 1 74 ? -5.025 1.188 14.865 1.00 96.38 74 ASP A O 1
ATOM 609 N N . HIS A 1 75 ? -5.051 -0.168 13.082 1.00 97.50 75 HIS A N 1
ATOM 610 C CA . HIS A 1 75 ? -3.644 0.045 12.717 1.00 97.50 75 HIS A CA 1
ATOM 611 C C . HIS A 1 75 ? -3.395 1.419 12.077 1.00 97.50 75 HIS A C 1
ATOM 613 O O . HIS A 1 75 ? -2.374 2.053 12.334 1.00 97.50 75 HIS A O 1
ATOM 619 N N . GLU A 1 76 ? -4.350 1.932 11.299 1.00 96.31 76 GLU A N 1
ATOM 620 C CA . GLU A 1 76 ? -4.287 3.301 10.772 1.00 96.31 76 GLU A CA 1
ATOM 621 C C . GLU A 1 76 ? -4.413 4.336 11.900 1.00 96.31 76 GLU A C 1
ATOM 623 O O . GLU A 1 76 ? -3.688 5.329 11.936 1.00 96.31 76 GLU A O 1
ATOM 628 N N . ASP A 1 77 ? -5.314 4.084 12.852 1.00 96.31 77 ASP A N 1
ATOM 629 C CA . ASP A 1 77 ? -5.536 4.929 14.025 1.00 96.31 77 ASP A CA 1
ATOM 630 C C . ASP A 1 77 ? -4.296 5.036 14.906 1.00 96.31 77 ASP A C 1
ATOM 632 O O . ASP A 1 77 ? -3.988 6.109 15.423 1.00 96.31 77 ASP A O 1
ATOM 636 N N . ILE A 1 78 ? -3.592 3.919 15.069 1.00 96.62 78 ILE A N 1
ATOM 637 C CA . ILE A 1 78 ? -2.321 3.850 15.776 1.00 96.62 78 ILE A CA 1
ATOM 638 C C . ILE A 1 78 ? -1.293 4.803 15.147 1.00 96.62 78 ILE A C 1
ATOM 640 O O . ILE A 1 78 ? -0.650 5.562 15.871 1.00 96.62 78 ILE A O 1
ATOM 644 N N . ILE A 1 79 ? -1.156 4.778 13.818 1.00 97.06 79 ILE A N 1
ATOM 645 C CA . ILE A 1 79 ? -0.174 5.588 13.087 1.00 97.06 79 ILE A CA 1
ATOM 646 C C . ILE A 1 79 ? -0.533 7.070 13.173 1.00 97.06 79 ILE A C 1
ATOM 648 O O . ILE A 1 79 ? 0.315 7.895 13.510 1.00 97.06 79 ILE A O 1
ATOM 652 N N . VAL A 1 80 ? -1.798 7.422 12.930 1.00 96.88 80 VAL A N 1
ATOM 653 C CA . VAL A 1 80 ? -2.241 8.823 13.011 1.00 96.88 80 VAL A CA 1
ATOM 654 C C . VAL A 1 80 ? -2.184 9.355 14.444 1.00 96.88 80 VAL A C 1
ATOM 656 O O . VAL A 1 80 ? -1.825 10.513 14.658 1.00 96.88 80 VAL A O 1
ATOM 659 N N . GLY A 1 81 ? -2.434 8.506 15.442 1.00 96.31 81 GLY A N 1
ATOM 660 C CA . GLY A 1 81 ? -2.283 8.855 16.853 1.00 96.31 81 GLY A CA 1
ATOM 661 C C . GLY A 1 81 ? -0.861 9.280 17.241 1.00 96.31 81 GLY A C 1
ATOM 662 O O . GLY A 1 81 ? -0.704 10.064 18.174 1.00 96.31 81 GLY A O 1
ATOM 663 N N . CYS A 1 82 ? 0.175 8.838 16.517 1.00 96.25 82 CYS A N 1
ATOM 664 C CA . CYS A 1 82 ? 1.555 9.269 16.766 1.00 96.25 82 CYS A CA 1
ATOM 665 C C . CYS A 1 82 ? 1.790 10.755 16.462 1.00 96.25 82 CYS A C 1
ATOM 667 O O . CYS A 1 82 ? 2.730 11.339 16.997 1.00 96.25 82 CYS A O 1
ATOM 669 N N . VAL A 1 83 ? 0.959 11.365 15.614 1.00 96.69 83 VAL A N 1
ATOM 670 C CA . VAL A 1 83 ? 1.166 12.736 15.126 1.00 96.69 83 VAL A CA 1
ATOM 671 C C . VAL A 1 83 ? -0.032 13.652 15.362 1.00 96.69 83 VAL A C 1
ATOM 673 O O . VAL A 1 83 ? 0.006 14.830 15.011 1.00 96.69 83 VAL A O 1
ATOM 676 N N . SER A 1 84 ? -1.083 13.153 16.018 1.00 95.12 84 SER A N 1
ATOM 677 C CA . SER A 1 84 ? -2.320 13.905 16.249 1.00 95.12 84 SER A CA 1
ATOM 678 C C . SER A 1 84 ? -2.176 15.083 17.214 1.00 95.12 84 SER A C 1
ATOM 680 O O . SER A 1 84 ? -3.048 15.940 17.269 1.00 95.12 84 SER A O 1
ATOM 682 N N . SER A 1 85 ? -1.100 15.129 18.003 1.00 94.00 85 SER A N 1
ATOM 683 C CA . SER A 1 85 ? -0.762 16.281 18.849 1.00 94.00 85 SER A CA 1
ATOM 684 C C . SER A 1 85 ? 0.050 17.354 18.118 1.00 94.00 85 SER A C 1
ATOM 686 O O . SER A 1 85 ? 0.230 18.446 18.654 1.00 94.00 85 SER A O 1
ATOM 688 N N . ILE A 1 86 ? 0.558 17.041 16.923 1.00 96.00 86 ILE A N 1
ATOM 689 C CA . ILE A 1 86 ? 1.442 17.901 16.126 1.00 96.00 86 ILE A CA 1
ATOM 690 C C . ILE A 1 86 ? 0.661 18.528 14.971 1.00 96.00 86 ILE A C 1
ATOM 692 O O . ILE A 1 86 ? 0.801 19.720 14.699 1.00 96.00 86 ILE A O 1
ATOM 696 N N . PHE A 1 87 ? -0.173 17.727 14.313 1.00 95.69 87 PHE A N 1
ATOM 697 C CA . PHE A 1 87 ? -1.000 18.136 13.182 1.00 95.69 87 PHE A CA 1
ATOM 698 C C . PHE A 1 87 ? -2.466 18.281 13.581 1.00 95.69 87 PHE A C 1
ATOM 700 O O . PHE A 1 87 ? -2.884 17.861 14.662 1.00 95.69 87 PHE A O 1
ATOM 707 N N . SER A 1 88 ? -3.271 18.871 12.698 1.00 93.75 88 SER A N 1
ATOM 708 C CA . SER A 1 88 ? -4.708 18.974 12.919 1.00 93.75 88 SER A CA 1
ATOM 709 C C . SER A 1 88 ? -5.345 17.606 12.685 1.00 93.75 88 SER A C 1
ATOM 711 O O . SER A 1 88 ? -5.711 17.267 11.565 1.00 93.75 88 SER A O 1
ATOM 713 N N . ALA A 1 89 ? -5.454 16.788 13.732 1.00 93.31 89 ALA A N 1
ATOM 714 C CA . ALA A 1 89 ? -6.091 15.480 13.641 1.00 93.31 89 ALA A CA 1
ATOM 715 C C . ALA A 1 89 ? -6.903 15.164 14.901 1.00 93.31 89 ALA A C 1
ATOM 717 O O . ALA A 1 89 ? -6.358 14.947 15.981 1.00 93.31 89 ALA A O 1
ATOM 718 N N . GLU A 1 90 ? -8.222 15.076 14.748 1.00 92.94 90 GLU A N 1
ATOM 719 C CA . GLU A 1 90 ? -9.134 14.664 15.816 1.00 92.94 90 GLU A CA 1
ATOM 720 C C . GLU A 1 90 ? -10.038 13.525 15.343 1.00 92.94 90 GLU A C 1
ATOM 722 O O . GLU A 1 90 ? -10.599 13.560 14.244 1.00 92.94 90 GLU A O 1
ATOM 727 N N . LYS A 1 91 ? -10.211 12.503 16.184 1.00 90.50 91 LYS A N 1
ATOM 728 C CA . LYS A 1 91 ? -11.071 11.362 15.873 1.00 90.50 91 LYS A CA 1
ATOM 729 C C . LYS A 1 91 ? -12.519 11.651 16.272 1.00 90.50 91 LYS A C 1
ATOM 731 O O . LYS A 1 91 ? -12.864 11.644 17.449 1.00 90.50 91 LYS A O 1
ATOM 736 N N . GLN A 1 92 ? -13.390 11.835 15.284 1.00 90.56 92 GLN A N 1
ATOM 737 C CA . GLN A 1 92 ? -14.816 12.106 15.469 1.00 90.56 92 GLN A CA 1
ATOM 738 C C . GLN A 1 92 ? -15.663 11.030 14.778 1.00 90.56 92 GLN A C 1
ATOM 740 O O . GLN A 1 92 ? -15.566 10.818 13.569 1.00 90.56 92 GLN A O 1
ATOM 745 N N . GLY A 1 93 ? -16.506 10.326 15.542 1.00 84.81 93 GLY A N 1
ATOM 746 C CA . GLY A 1 93 ? -17.392 9.288 14.995 1.00 84.81 93 GLY A CA 1
ATOM 747 C C . GLY A 1 93 ? -16.649 8.141 14.296 1.00 84.81 93 GLY A C 1
ATOM 748 O O . GLY A 1 93 ? -17.131 7.615 13.297 1.00 84.81 93 GLY A O 1
ATOM 749 N N . GLY A 1 94 ? -15.451 7.792 14.779 1.00 83.38 94 GLY A N 1
ATOM 750 C CA . GLY A 1 94 ? -14.614 6.739 14.192 1.00 83.38 94 GLY A CA 1
ATOM 751 C C . GLY A 1 94 ? -13.844 7.153 12.934 1.00 83.38 94 GLY A C 1
ATOM 752 O O . GLY A 1 94 ? -13.283 6.289 12.272 1.00 83.38 94 GLY A O 1
ATOM 753 N N . ARG A 1 95 ? -13.808 8.446 12.593 1.00 84.56 95 ARG A N 1
ATOM 754 C CA . ARG A 1 95 ? -13.033 8.984 11.467 1.00 84.56 95 ARG A CA 1
ATOM 755 C C . ARG A 1 95 ? -12.126 10.110 11.936 1.00 84.56 95 ARG A C 1
ATOM 757 O O . ARG A 1 95 ? -12.529 10.904 12.782 1.00 84.56 95 ARG A O 1
ATOM 764 N N . TRP A 1 96 ? -10.942 10.211 11.351 1.00 89.94 96 TRP A N 1
ATOM 765 C CA . TRP A 1 96 ? -10.063 11.356 11.562 1.00 89.94 96 TRP A CA 1
ATOM 766 C C . TRP A 1 96 ? -10.567 12.571 10.779 1.00 89.94 96 TRP A C 1
ATOM 768 O O . TRP A 1 96 ? -11.022 12.456 9.638 1.00 89.94 96 TRP A O 1
ATOM 778 N N . ARG A 1 97 ? -10.545 13.732 11.430 1.00 91.00 97 ARG A N 1
ATOM 779 C CA . ARG A 1 97 ? -10.918 15.040 10.887 1.00 91.00 97 ARG A CA 1
ATOM 780 C C . ARG A 1 97 ? -9.755 16.009 11.060 1.00 91.00 97 ARG A C 1
ATOM 782 O O . ARG A 1 97 ? -9.048 15.925 12.059 1.00 91.00 97 ARG A O 1
ATOM 789 N N . GLY A 1 98 ? -9.634 16.943 10.119 1.00 93.25 98 GLY A N 1
ATOM 790 C CA . GLY A 1 98 ? -8.565 17.935 10.073 1.00 93.25 98 GLY A CA 1
ATOM 791 C C . GLY A 1 98 ? -7.764 17.793 8.783 1.00 93.25 98 GLY A C 1
ATOM 792 O O . GLY A 1 98 ? -8.360 17.820 7.703 1.00 93.25 98 GLY A O 1
ATOM 793 N N . ASP A 1 99 ? -6.450 17.642 8.913 1.00 95.06 99 ASP A N 1
ATOM 794 C CA . ASP A 1 99 ? -5.501 17.483 7.815 1.00 95.06 99 ASP A CA 1
ATOM 795 C C . ASP A 1 99 ? -5.785 16.232 6.966 1.00 95.06 99 ASP A C 1
ATOM 797 O O . ASP A 1 99 ? -6.519 15.318 7.362 1.00 95.06 99 ASP A O 1
ATOM 801 N N . ASP A 1 100 ? -5.219 16.208 5.755 1.00 94.38 100 ASP A N 1
ATOM 802 C CA . ASP A 1 100 ? -5.399 15.096 4.822 1.00 94.38 100 ASP A CA 1
ATOM 803 C C . ASP A 1 100 ? -4.935 13.773 5.449 1.00 94.38 100 ASP A C 1
ATOM 805 O O . ASP A 1 100 ? -3.850 13.668 6.019 1.00 94.38 100 ASP A O 1
ATOM 809 N N . TYR A 1 101 ? -5.776 12.744 5.351 1.00 93.69 101 TYR A N 1
ATOM 810 C CA . TYR A 1 101 ? -5.531 11.488 6.051 1.00 93.69 101 TYR A CA 1
ATOM 811 C C . TYR A 1 101 ? -4.318 10.728 5.495 1.00 93.69 101 TYR A C 1
ATOM 813 O O . TYR A 1 101 ? -3.596 10.098 6.264 1.00 93.69 101 TYR A O 1
ATOM 821 N N . GLY A 1 102 ? -4.050 10.833 4.188 1.00 94.12 102 GLY A N 1
ATOM 822 C CA . GLY A 1 102 ? -2.840 10.282 3.580 1.00 94.12 102 GLY A CA 1
ATOM 823 C C . GLY A 1 102 ? -1.586 10.985 4.099 1.00 94.12 102 GLY A C 1
ATOM 824 O O . GLY A 1 102 ? -0.629 10.319 4.484 1.00 94.12 102 GLY A O 1
ATOM 825 N N . PHE A 1 103 ? -1.626 12.316 4.211 1.00 95.56 103 PHE A N 1
ATOM 826 C CA . PHE A 1 103 ? -0.555 13.092 4.844 1.00 95.56 103 PHE A CA 1
ATOM 827 C C . PHE A 1 103 ? -0.312 12.663 6.300 1.00 95.56 103 PHE A C 1
ATOM 829 O O . PHE A 1 103 ? 0.830 12.424 6.685 1.00 95.56 103 PHE A O 1
ATOM 836 N N . LEU A 1 104 ? -1.368 12.501 7.103 1.00 97.12 104 LEU A N 1
ATOM 837 C CA . LEU A 1 104 ? -1.242 12.065 8.499 1.00 97.12 104 LEU A CA 1
ATOM 838 C C . LEU A 1 104 ? -0.639 10.659 8.628 1.00 97.12 104 LEU A C 1
ATOM 840 O O . LEU A 1 104 ? 0.176 10.429 9.519 1.00 97.12 104 LEU A O 1
ATOM 844 N N . LEU A 1 105 ? -1.012 9.728 7.744 1.00 97.12 105 LEU A N 1
ATOM 845 C CA . LEU A 1 105 ? -0.428 8.384 7.703 1.00 97.12 105 LEU A CA 1
ATOM 846 C C . LEU A 1 105 ? 1.049 8.416 7.308 1.00 97.12 105 LEU A C 1
ATOM 848 O O . LEU A 1 105 ? 1.858 7.726 7.923 1.00 97.12 105 LEU A O 1
ATOM 852 N N . GLU A 1 106 ? 1.408 9.236 6.320 1.00 96.94 106 GLU A N 1
ATOM 853 C CA . GLU A 1 106 ? 2.794 9.407 5.893 1.00 96.94 106 GLU A CA 1
ATOM 854 C C . GLU A 1 106 ? 3.658 9.976 7.018 1.00 96.94 106 GLU A C 1
ATOM 856 O O . GLU A 1 106 ? 4.648 9.355 7.403 1.00 96.94 106 GLU A O 1
ATOM 861 N N . GLN A 1 107 ? 3.259 11.106 7.605 1.00 97.25 107 GLN A N 1
ATOM 862 C CA . GLN A 1 107 ? 4.002 11.712 8.710 1.00 97.25 107 GLN A CA 1
ATOM 863 C C . GLN A 1 107 ? 4.044 10.790 9.933 1.00 97.25 107 GLN A C 1
ATOM 865 O O . GLN A 1 107 ? 5.092 10.633 10.559 1.00 97.25 107 GLN A O 1
ATOM 870 N N . GLY A 1 108 ? 2.926 10.125 10.240 1.00 97.31 108 GLY A N 1
ATOM 871 C CA . GLY A 1 108 ? 2.843 9.130 11.302 1.00 97.31 108 GLY A CA 1
ATOM 872 C C . GLY A 1 108 ? 3.836 7.992 11.116 1.00 97.31 108 GLY A C 1
ATOM 873 O O . GLY A 1 108 ? 4.543 7.641 12.064 1.00 97.31 108 GLY A O 1
ATOM 874 N N . LEU A 1 109 ? 3.953 7.450 9.900 1.00 97.69 109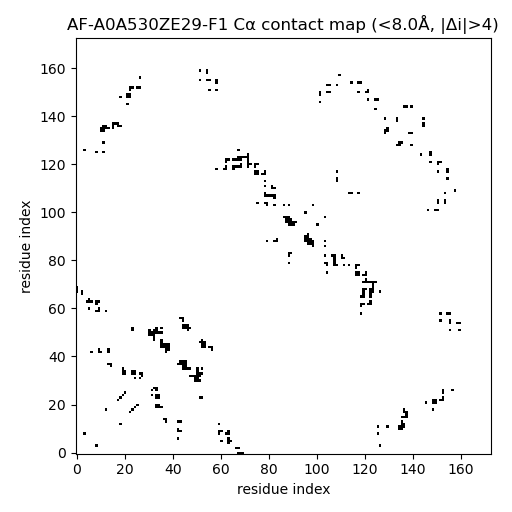 LEU A N 1
ATOM 875 C CA . LEU A 1 109 ? 4.945 6.424 9.596 1.00 97.69 109 LEU A CA 1
ATOM 876 C C . LEU A 1 109 ? 6.367 6.965 9.763 1.00 97.69 109 LEU A C 1
ATOM 878 O O . LEU A 1 109 ? 7.159 6.344 10.468 1.00 97.69 109 LEU A O 1
ATOM 882 N N . MET A 1 110 ? 6.687 8.110 9.153 1.00 95.44 110 MET A N 1
ATOM 883 C CA . MET A 1 110 ? 8.045 8.670 9.183 1.00 95.44 110 MET A CA 1
ATOM 884 C C . MET A 1 110 ? 8.528 8.948 10.609 1.00 95.44 110 MET A C 1
ATOM 886 O O . MET A 1 110 ? 9.696 8.734 10.918 1.00 95.44 110 MET A O 1
ATOM 890 N N . MET A 1 111 ? 7.633 9.388 11.496 1.00 95.50 111 MET A N 1
ATOM 891 C CA . MET A 1 111 ? 7.980 9.704 12.883 1.00 95.50 111 MET A CA 1
ATOM 892 C C . MET A 1 111 ? 8.047 8.483 13.804 1.00 95.50 111 MET A C 1
ATOM 894 O O . MET A 1 111 ? 8.743 8.525 14.816 1.00 95.50 111 MET A O 1
ATOM 898 N N . SER A 1 112 ? 7.303 7.419 13.500 1.00 96.50 112 SER A N 1
ATOM 899 C CA . SER A 1 112 ? 7.155 6.271 14.404 1.00 96.50 112 SER A CA 1
ATOM 900 C C . SER A 1 112 ? 7.882 5.009 13.941 1.00 96.50 112 SER A C 1
ATOM 902 O O . SER A 1 112 ? 8.100 4.112 14.752 1.00 96.50 112 SER A O 1
ATOM 904 N N . GLY A 1 113 ? 8.221 4.904 12.653 1.00 96.00 113 GLY A N 1
ATOM 905 C CA . GLY A 1 113 ? 8.784 3.692 12.053 1.00 96.00 113 GLY A CA 1
ATOM 906 C C . GLY A 1 113 ? 7.825 2.496 12.042 1.00 96.00 113 GLY A C 1
ATOM 907 O O . GLY A 1 113 ? 8.261 1.368 11.830 1.00 96.00 113 GLY A O 1
ATOM 908 N N . ARG A 1 114 ? 6.520 2.705 12.280 1.00 97.38 114 ARG A N 1
ATOM 909 C CA . ARG A 1 114 ? 5.505 1.641 12.402 1.00 97.38 114 ARG A CA 1
ATOM 910 C C . ARG A 1 114 ? 5.045 1.089 11.052 1.00 97.38 114 ARG A C 1
ATOM 912 O O . ARG A 1 114 ? 3.857 1.082 10.730 1.00 97.38 114 ARG A O 1
ATOM 919 N N . LEU A 1 115 ? 6.005 0.620 10.262 1.00 97.81 115 LEU A N 1
ATOM 920 C CA . LEU A 1 115 ? 5.778 0.031 8.947 1.00 97.81 115 LEU A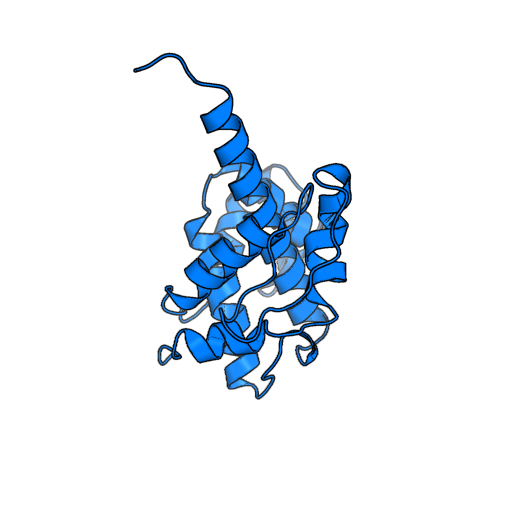 CA 1
ATOM 921 C C . LEU A 1 115 ? 4.832 -1.177 9.012 1.00 97.81 115 LEU A C 1
ATOM 923 O O . LEU A 1 115 ? 3.928 -1.284 8.186 1.00 97.81 115 LEU A O 1
ATOM 927 N N . ASP A 1 116 ? 4.993 -2.038 10.018 1.00 98.06 116 ASP A N 1
ATOM 928 C CA . ASP A 1 116 ? 4.177 -3.246 10.188 1.00 98.06 116 ASP A CA 1
ATOM 929 C C . ASP A 1 116 ? 2.683 -2.926 10.340 1.00 98.06 116 ASP A C 1
ATOM 931 O O . ASP A 1 116 ? 1.838 -3.583 9.730 1.00 98.06 116 ASP A O 1
ATOM 935 N N . ASP A 1 117 ? 2.337 -1.877 11.095 1.00 98.56 117 ASP A N 1
ATOM 936 C CA . ASP A 1 117 ? 0.950 -1.418 11.222 1.00 98.56 117 ASP A CA 1
ATOM 937 C C . ASP A 1 117 ? 0.404 -0.923 9.877 1.00 98.56 117 ASP A C 1
ATOM 939 O O . ASP A 1 117 ? -0.745 -1.201 9.526 1.00 98.56 117 ASP A O 1
ATOM 943 N N . LEU A 1 118 ? 1.227 -0.245 9.074 1.00 98.06 118 LEU A N 1
ATOM 944 C CA . LEU A 1 118 ? 0.792 0.261 7.776 1.00 98.06 118 LEU A CA 1
ATOM 945 C C . LEU A 1 118 ? 0.609 -0.877 6.756 1.00 98.06 118 LEU A C 1
ATOM 947 O O . LEU A 1 118 ? -0.332 -0.852 5.958 1.00 98.06 118 LEU A O 1
ATOM 951 N N . ILE A 1 119 ? 1.439 -1.921 6.830 1.00 98.62 119 ILE A N 1
ATOM 952 C CA . ILE A 1 119 ? 1.275 -3.161 6.059 1.00 98.62 119 ILE A CA 1
ATOM 953 C C . ILE A 1 119 ? 0.002 -3.905 6.479 1.00 98.62 119 ILE A C 1
ATOM 955 O O . ILE A 1 119 ? -0.745 -4.375 5.616 1.00 98.62 119 ILE A O 1
ATOM 959 N N . LEU A 1 120 ? -0.306 -3.979 7.777 1.00 98.56 120 LEU A N 1
ATOM 960 C CA . LEU A 1 120 ? -1.555 -4.568 8.275 1.00 98.56 120 LEU A CA 1
ATOM 961 C C . LEU A 1 120 ? -2.782 -3.780 7.797 1.00 98.56 120 LEU A C 1
ATOM 963 O O . LEU A 1 120 ? -3.770 -4.386 7.364 1.00 98.56 120 LEU A O 1
ATOM 967 N N . ALA A 1 121 ? -2.700 -2.446 7.794 1.00 98.06 121 ALA A N 1
ATOM 968 C CA . ALA A 1 121 ? -3.727 -1.573 7.236 1.00 98.06 121 ALA A CA 1
ATOM 969 C C . ALA A 1 121 ? -3.956 -1.846 5.737 1.00 98.06 121 ALA A C 1
ATOM 971 O O . ALA A 1 121 ? -5.086 -2.118 5.317 1.00 98.06 121 ALA A O 1
ATOM 972 N N . ALA A 1 122 ? -2.883 -1.860 4.936 1.00 98.44 122 ALA A N 1
ATOM 973 C CA . ALA A 1 122 ? -2.938 -2.181 3.509 1.00 98.44 122 ALA A CA 1
ATOM 974 C C . ALA A 1 122 ? -3.537 -3.575 3.260 1.00 98.44 122 ALA A C 1
ATOM 976 O O . ALA A 1 122 ? -4.424 -3.740 2.419 1.00 98.44 122 ALA A O 1
ATOM 977 N N . THR A 1 123 ? -3.102 -4.569 4.038 1.00 98.44 123 THR A N 1
ATOM 978 C CA . THR A 1 123 ? -3.565 -5.957 3.931 1.00 98.44 123 THR A CA 1
ATOM 979 C C . THR A 1 123 ? -5.057 -6.057 4.191 1.00 98.44 123 THR A C 1
ATOM 981 O O . THR A 1 123 ? -5.793 -6.593 3.363 1.00 98.44 123 THR A O 1
ATOM 984 N N . GLY A 1 124 ? -5.549 -5.495 5.293 1.00 97.31 124 GLY A N 1
ATOM 985 C CA . GLY A 1 124 ? -6.978 -5.543 5.576 1.00 97.31 124 GLY A CA 1
ATOM 986 C C . GLY A 1 124 ? -7.824 -4.814 4.532 1.00 97.31 124 GLY A C 1
ATOM 987 O O . GLY A 1 124 ? -8.908 -5.296 4.203 1.00 97.31 124 GLY A O 1
ATOM 988 N N . ARG A 1 125 ? -7.317 -3.729 3.929 1.00 96.94 125 ARG A N 1
ATOM 989 C CA . ARG A 1 125 ? -7.993 -3.060 2.807 1.00 96.94 125 ARG A CA 1
ATOM 990 C C . ARG A 1 125 ? -8.107 -3.952 1.576 1.00 96.94 125 ARG A C 1
ATOM 992 O O . ARG A 1 125 ? -9.199 -4.057 1.018 1.00 96.94 125 ARG A O 1
ATOM 999 N N . VAL A 1 126 ? -7.028 -4.613 1.165 1.00 97.81 126 VAL A N 1
ATOM 1000 C CA . VAL A 1 126 ? -7.059 -5.546 0.024 1.00 97.81 126 VAL A CA 1
ATOM 1001 C C . VAL A 1 126 ? -8.059 -6.674 0.282 1.00 97.81 126 VAL A C 1
ATOM 1003 O O . VAL A 1 126 ? -8.926 -6.949 -0.545 1.00 97.81 126 VAL A O 1
ATOM 1006 N N . TYR A 1 127 ? -8.015 -7.272 1.471 1.00 97.00 127 TYR A N 1
ATOM 1007 C CA . TYR A 1 127 ? -8.934 -8.344 1.845 1.00 97.00 127 TYR A CA 1
ATOM 1008 C C . TYR A 1 127 ? -10.394 -7.884 1.914 1.00 97.00 127 TYR A C 1
ATOM 1010 O O . TYR A 1 127 ? -11.287 -8.619 1.493 1.00 97.00 127 TYR A O 1
ATOM 1018 N N . ALA A 1 128 ? -10.659 -6.680 2.425 1.00 95.56 128 ALA A N 1
ATOM 1019 C CA . ALA A 1 128 ? -12.002 -6.109 2.456 1.00 95.56 128 ALA A CA 1
ATOM 1020 C C . ALA A 1 128 ? -12.563 -5.895 1.040 1.00 95.56 128 ALA A C 1
ATOM 1022 O O . ALA A 1 128 ? -13.725 -6.228 0.797 1.00 95.56 128 ALA A O 1
ATOM 1023 N N . ALA A 1 129 ? -11.740 -5.410 0.102 1.00 96.25 129 ALA A N 1
ATOM 1024 C CA . ALA A 1 129 ? -12.126 -5.247 -1.300 1.00 96.25 129 ALA A CA 1
ATOM 1025 C C . ALA A 1 129 ? -12.465 -6.603 -1.944 1.00 96.25 129 ALA A C 1
ATOM 1027 O O . ALA A 1 129 ? -13.581 -6.794 -2.435 1.00 96.25 129 ALA A O 1
ATOM 1028 N N . ILE A 1 130 ? -11.560 -7.583 -1.833 1.00 96.25 130 ILE A N 1
ATOM 1029 C CA . ILE A 1 130 ? -11.748 -8.924 -2.409 1.00 96.25 130 ILE A CA 1
ATOM 1030 C C . ILE A 1 130 ? -12.991 -9.612 -1.829 1.00 96.25 130 ILE A C 1
ATOM 1032 O O . ILE A 1 130 ? -13.807 -10.147 -2.580 1.00 96.25 130 ILE A O 1
ATOM 1036 N N . ASN A 1 131 ? -13.185 -9.559 -0.508 1.00 94.31 131 ASN A N 1
ATOM 1037 C CA . ASN A 1 131 ? -14.356 -10.155 0.146 1.00 94.31 131 ASN A CA 1
ATOM 1038 C C . ASN A 1 131 ? -15.669 -9.448 -0.211 1.00 94.31 131 ASN A C 1
ATOM 1040 O O . ASN A 1 131 ? -16.734 -10.056 -0.118 1.00 94.31 131 ASN A O 1
ATOM 1044 N N . SER A 1 132 ? -15.597 -8.193 -0.655 1.00 94.19 132 SER A N 1
ATOM 1045 C CA . SER A 1 132 ? -16.737 -7.439 -1.189 1.00 94.19 132 SER A CA 1
ATOM 1046 C C . SER A 1 132 ? -16.958 -7.682 -2.689 1.00 94.19 132 SER A C 1
ATOM 1048 O O . SER A 1 132 ? -17.796 -7.025 -3.303 1.00 94.19 132 SER A O 1
ATOM 1050 N N . GLY A 1 133 ? -16.219 -8.619 -3.295 1.00 95.38 133 GLY A N 1
ATOM 1051 C CA . GLY A 1 133 ? -16.333 -8.989 -4.705 1.00 95.38 133 GLY A CA 1
ATOM 1052 C C . GLY A 1 133 ? -15.535 -8.109 -5.672 1.00 95.38 133 GLY A C 1
ATOM 1053 O O . GLY A 1 133 ? -15.622 -8.333 -6.877 1.00 95.38 133 GLY A O 1
ATOM 1054 N N . GLN A 1 134 ? -14.753 -7.148 -5.171 1.00 96.38 134 GLN A N 1
ATOM 1055 C CA . GLN A 1 134 ? -13.875 -6.286 -5.971 1.00 96.38 134 GLN A CA 1
ATOM 1056 C C . GLN A 1 134 ? -12.564 -7.041 -6.203 1.00 96.38 134 GLN A C 1
ATOM 1058 O O . GLN A 1 134 ? -11.719 -7.135 -5.312 1.00 96.38 134 GLN A O 1
ATOM 1063 N N . LYS A 1 135 ? -12.441 -7.684 -7.367 1.00 94.81 135 LYS A N 1
ATOM 1064 C CA . LYS A 1 135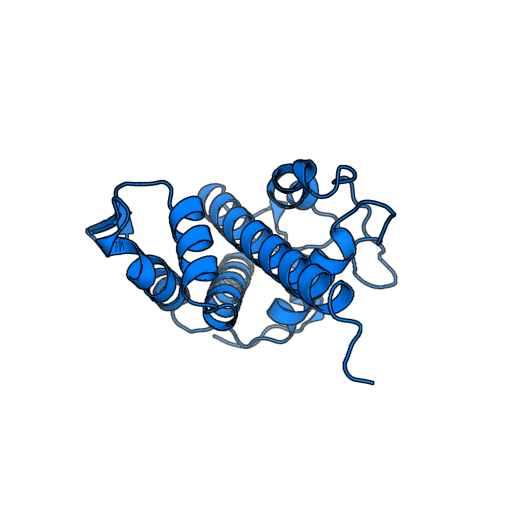 ? -11.380 -8.670 -7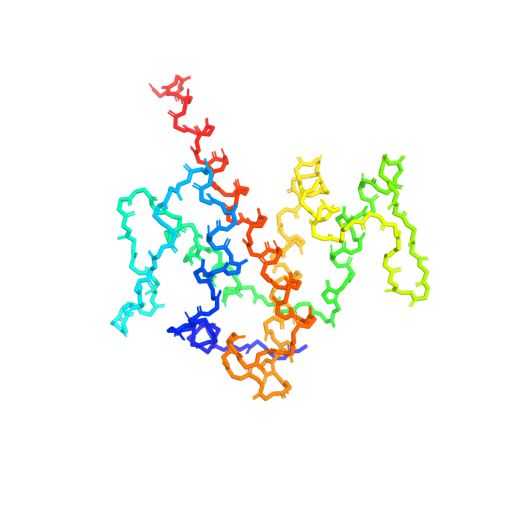.621 1.00 94.81 135 LYS A CA 1
ATOM 1065 C C . LYS A 1 135 ? -10.066 -8.036 -8.045 1.00 94.81 135 LYS A C 1
ATOM 1067 O O . LYS A 1 135 ? -9.030 -8.654 -7.824 1.00 94.81 135 LYS A O 1
ATOM 1072 N N . HIS A 1 136 ? -10.112 -6.836 -8.609 1.00 97.50 136 HIS A N 1
ATOM 1073 C CA . HIS A 1 136 ? -8.938 -6.073 -9.003 1.00 97.50 136 HIS A CA 1
ATOM 1074 C C . HIS A 1 136 ? -8.893 -4.718 -8.298 1.00 97.50 136 HIS A C 1
ATOM 1076 O O . HIS A 1 136 ? -9.917 -4.172 -7.891 1.00 97.50 136 HIS A O 1
ATOM 1082 N N . PHE A 1 137 ? -7.692 -4.151 -8.198 1.00 97.44 137 PHE A N 1
ATOM 1083 C CA . PHE A 1 137 ? -7.444 -2.819 -7.657 1.00 97.44 137 PHE A CA 1
ATOM 1084 C C . PHE A 1 137 ? -8.334 -1.771 -8.333 1.00 97.44 137 PHE A C 1
ATOM 1086 O O . PHE A 1 137 ? -8.939 -0.945 -7.660 1.00 97.44 137 PHE A O 1
ATOM 1093 N N . ASP A 1 138 ? -8.486 -1.867 -9.653 1.00 97.00 138 ASP A N 1
ATOM 1094 C CA . ASP A 1 138 ? -9.288 -0.938 -10.455 1.00 97.00 138 ASP A CA 1
ATOM 1095 C C . ASP A 1 138 ? -10.800 -1.053 -10.186 1.00 97.00 138 ASP A C 1
ATOM 1097 O O . ASP A 1 138 ? -11.538 -0.106 -10.456 1.00 97.00 138 ASP A O 1
ATOM 1101 N N . ASP A 1 139 ? -11.255 -2.176 -9.620 1.00 95.75 139 ASP A N 1
ATOM 1102 C CA . ASP A 1 139 ? -12.659 -2.403 -9.259 1.00 95.75 139 ASP A CA 1
ATOM 1103 C C . ASP A 1 139 ? -13.018 -1.779 -7.901 1.00 95.75 139 ASP A C 1
ATOM 1105 O O . ASP A 1 139 ? -14.193 -1.758 -7.517 1.00 95.75 139 ASP A O 1
ATOM 1109 N N . ALA A 1 140 ? -12.021 -1.330 -7.131 1.00 93.88 140 ALA A N 1
ATOM 1110 C CA . ALA A 1 140 ? -12.248 -0.899 -5.765 1.00 93.88 140 ALA A CA 1
ATOM 1111 C C . ALA A 1 140 ? -13.026 0.422 -5.683 1.00 93.88 140 ALA A C 1
ATOM 1113 O O . ALA A 1 140 ? -12.829 1.341 -6.480 1.00 93.88 140 ALA A O 1
ATOM 1114 N N . GLU A 1 141 ? -13.897 0.546 -4.674 1.00 94.44 141 GLU A N 1
ATOM 1115 C CA . GLU A 1 141 ? -14.654 1.784 -4.448 1.00 94.44 141 GLU A CA 1
ATOM 1116 C C . GLU A 1 141 ? -13.701 2.982 -4.308 1.00 94.44 141 GLU A C 1
ATOM 1118 O O . GLU A 1 141 ? -12.708 2.907 -3.588 1.00 94.44 141 GLU A O 1
ATOM 1123 N N . HIS A 1 142 ? -14.019 4.117 -4.941 1.00 92.06 142 HIS A N 1
ATOM 1124 C CA . HIS A 1 142 ? -13.117 5.268 -5.058 1.00 92.06 142 HIS A CA 1
ATOM 1125 C C . HIS A 1 142 ? -12.485 5.731 -3.732 1.00 92.06 142 HIS A C 1
ATOM 1127 O O . HIS A 1 142 ? -11.289 6.017 -3.686 1.00 92.06 142 HIS A O 1
ATOM 1133 N N . GLY A 1 143 ? -13.261 5.792 -2.643 1.00 90.06 143 GLY A N 1
ATOM 1134 C CA . GLY A 1 143 ? -12.732 6.170 -1.328 1.00 90.06 143 GLY A CA 1
ATOM 1135 C C . GLY A 1 143 ? -11.742 5.143 -0.771 1.00 90.06 143 GLY A C 1
ATOM 1136 O O . GLY A 1 143 ? -10.703 5.509 -0.223 1.00 90.06 143 GLY A O 1
ATOM 1137 N N . HIS A 1 144 ? -12.034 3.857 -0.959 1.00 92.38 144 HIS A N 1
ATOM 1138 C CA . HIS A 1 144 ? -11.158 2.760 -0.555 1.00 92.38 144 HIS A CA 1
ATOM 1139 C C . HIS A 1 144 ? -9.884 2.711 -1.396 1.00 92.38 144 HIS A C 1
ATOM 1141 O O . HIS A 1 144 ? -8.790 2.590 -0.851 1.00 92.38 144 HIS A O 1
ATOM 1147 N N . LEU A 1 145 ? -10.036 2.885 -2.708 1.00 94.31 145 LEU A N 1
ATOM 1148 C CA . LEU A 1 145 ? -8.965 2.947 -3.690 1.00 94.31 145 LEU A CA 1
ATOM 1149 C C . LEU A 1 145 ? -8.000 4.099 -3.405 1.00 94.31 145 LEU A C 1
ATOM 1151 O O . LEU A 1 145 ? -6.788 3.890 -3.395 1.00 94.31 145 LEU A O 1
ATOM 1155 N N . ARG A 1 146 ? -8.522 5.304 -3.139 1.00 95.12 146 ARG A N 1
ATOM 1156 C CA . ARG A 1 146 ? -7.706 6.468 -2.766 1.00 95.12 146 ARG A CA 1
ATOM 1157 C C . ARG A 1 146 ? -6.863 6.157 -1.536 1.00 95.12 146 ARG A C 1
ATOM 1159 O O . ARG A 1 146 ? -5.648 6.301 -1.596 1.00 95.12 146 ARG A O 1
ATOM 1166 N N . MET A 1 147 ? -7.493 5.655 -0.475 1.00 95.69 147 MET A N 1
ATOM 1167 C CA . MET A 1 147 ? -6.787 5.362 0.769 1.00 95.69 147 MET A CA 1
ATOM 1168 C C . MET A 1 147 ? -5.757 4.247 0.630 1.00 95.69 147 MET A C 1
ATOM 1170 O O . MET A 1 147 ? -4.648 4.371 1.138 1.00 95.69 147 MET A O 1
ATOM 1174 N N . LEU A 1 148 ? -6.094 3.163 -0.072 1.00 97.81 148 LEU A N 1
ATOM 1175 C CA . LEU A 1 148 ? -5.126 2.108 -0.350 1.00 97.81 148 LEU A CA 1
ATOM 1176 C C . LEU A 1 148 ? -3.958 2.653 -1.185 1.00 97.81 148 LEU A C 1
ATOM 1178 O O . LEU A 1 148 ? -2.815 2.306 -0.921 1.00 97.81 148 LEU A O 1
ATOM 1182 N N . SER A 1 149 ? -4.221 3.548 -2.139 1.00 97.94 149 SER A N 1
ATOM 1183 C CA . SER A 1 149 ? -3.171 4.190 -2.938 1.00 97.94 149 SER A CA 1
ATOM 1184 C C . SER A 1 149 ? -2.262 5.098 -2.107 1.00 97.94 149 SER A C 1
ATOM 1186 O O . SER A 1 149 ? -1.051 5.070 -2.312 1.00 97.94 149 SER A O 1
ATOM 1188 N N . ASP A 1 150 ? -2.828 5.882 -1.179 1.00 97.31 150 ASP A N 1
ATOM 1189 C CA . ASP A 1 150 ? -2.072 6.688 -0.208 1.00 97.31 150 ASP A CA 1
ATOM 1190 C C . ASP A 1 150 ? -1.126 5.791 0.596 1.00 97.31 150 ASP A C 1
ATOM 1192 O O . ASP A 1 150 ? 0.084 5.997 0.590 1.00 97.31 150 ASP A O 1
ATOM 1196 N N . ILE A 1 151 ? -1.675 4.732 1.192 1.00 98.38 151 ILE A N 1
ATOM 1197 C CA . ILE A 1 151 ? -0.930 3.776 2.009 1.00 98.38 151 ILE A CA 1
ATOM 1198 C C . ILE A 1 151 ? 0.194 3.108 1.207 1.00 98.38 151 ILE A C 1
ATOM 1200 O O . ILE A 1 151 ? 1.338 3.085 1.655 1.00 98.38 151 ILE A O 1
ATOM 1204 N N . LEU A 1 152 ? -0.097 2.599 0.007 1.00 98.62 152 LEU A N 1
ATOM 1205 C CA . LEU A 1 152 ? 0.912 1.958 -0.840 1.00 98.62 152 LEU A CA 1
ATOM 1206 C C . LEU A 1 152 ? 2.030 2.929 -1.222 1.00 98.62 152 LEU A C 1
ATOM 1208 O O . LEU A 1 152 ? 3.197 2.551 -1.171 1.00 98.62 152 LEU A O 1
ATOM 1212 N N . ALA A 1 153 ? 1.697 4.173 -1.581 1.00 98.19 153 ALA A N 1
ATOM 1213 C CA . ALA A 1 153 ? 2.698 5.176 -1.929 1.00 98.19 153 ALA A CA 1
ATOM 1214 C C . ALA A 1 153 ? 3.601 5.498 -0.730 1.00 98.19 153 ALA A C 1
ATOM 1216 O O . ALA A 1 153 ? 4.819 5.551 -0.885 1.00 98.19 153 ALA A O 1
ATOM 1217 N N . THR A 1 154 ? 3.023 5.637 0.464 1.00 98.38 154 THR A N 1
ATOM 1218 C CA . THR A 1 154 ? 3.767 5.858 1.708 1.00 98.38 154 THR A CA 1
ATOM 1219 C C . THR A 1 154 ? 4.718 4.700 2.025 1.00 98.38 154 THR A C 1
ATOM 1221 O O . THR A 1 154 ? 5.881 4.942 2.343 1.00 98.38 154 THR A O 1
ATOM 1224 N N . ILE A 1 155 ? 4.268 3.446 1.901 1.00 98.56 155 ILE A N 1
ATOM 1225 C CA . ILE A 1 155 ? 5.113 2.265 2.149 1.00 98.56 155 ILE A CA 1
ATOM 1226 C C . ILE A 1 155 ? 6.247 2.186 1.115 1.00 98.56 155 ILE A C 1
ATOM 1228 O O . ILE A 1 155 ? 7.403 1.991 1.484 1.00 98.56 155 ILE A O 1
ATOM 1232 N N . VAL A 1 156 ? 5.940 2.377 -0.175 1.00 98.25 156 VAL A N 1
ATOM 1233 C CA . VAL A 1 156 ? 6.948 2.391 -1.252 1.00 98.25 156 VAL A CA 1
ATOM 1234 C C . VAL A 1 156 ? 7.996 3.475 -1.002 1.00 98.25 156 VAL A C 1
ATOM 1236 O O . VAL A 1 156 ? 9.190 3.227 -1.156 1.00 98.25 156 VAL A O 1
ATOM 1239 N N . PHE A 1 157 ? 7.561 4.670 -0.598 1.00 97.12 157 PHE A N 1
ATOM 1240 C CA . PHE A 1 157 ? 8.462 5.763 -0.259 1.00 97.12 157 PHE A CA 1
ATOM 1241 C C . PHE A 1 157 ? 9.375 5.416 0.923 1.00 97.12 157 PHE A C 1
ATOM 1243 O O . PHE A 1 157 ? 10.582 5.639 0.842 1.00 97.12 157 PHE A O 1
ATOM 1250 N N . TYR A 1 158 ? 8.817 4.827 1.984 1.00 96.19 158 TYR A N 1
ATOM 1251 C CA . TYR A 1 158 ? 9.573 4.407 3.163 1.00 96.19 158 TYR A CA 1
ATOM 1252 C C . TYR A 1 158 ? 10.654 3.375 2.815 1.00 96.19 158 TYR A C 1
ATOM 1254 O O . TYR A 1 158 ? 11.821 3.578 3.146 1.00 96.19 158 TYR A O 1
ATOM 1262 N N . HIS A 1 159 ? 10.296 2.319 2.076 1.00 94.81 159 HIS A N 1
ATOM 1263 C CA . HIS A 1 159 ? 11.250 1.294 1.630 1.00 94.81 159 HIS A CA 1
ATOM 1264 C C . HIS A 1 159 ? 12.381 1.877 0.795 1.00 94.81 159 HIS A C 1
ATOM 1266 O O . HIS A 1 159 ? 13.552 1.598 1.059 1.00 94.81 159 HIS A O 1
ATOM 1272 N N . TYR A 1 160 ? 12.043 2.731 -0.173 1.00 94.12 160 TYR A N 1
ATOM 1273 C CA . TYR A 1 160 ? 13.042 3.408 -0.990 1.00 94.12 160 TYR A CA 1
ATOM 1274 C C . TYR A 1 160 ? 14.015 4.226 -0.128 1.00 94.12 160 TYR A C 1
ATOM 1276 O O . TYR A 1 160 ? 15.228 4.103 -0.293 1.00 94.12 160 TYR A O 1
ATOM 1284 N N . GLY A 1 161 ? 13.492 5.017 0.816 1.00 92.12 161 GLY A N 1
ATOM 1285 C CA . GLY A 1 161 ? 14.299 5.822 1.734 1.00 92.12 161 GLY A CA 1
ATOM 1286 C C . GLY A 1 161 ? 15.244 4.976 2.591 1.00 92.12 161 GLY A C 1
ATOM 1287 O O . GLY A 1 161 ? 16.430 5.290 2.678 1.00 92.12 161 GLY A O 1
ATOM 1288 N N . CYS A 1 162 ? 14.753 3.869 3.157 1.00 89.69 162 CYS A N 1
ATOM 1289 C CA . CYS A 1 162 ? 15.579 2.938 3.926 1.00 89.69 162 CYS A CA 1
ATOM 1290 C C . CYS A 1 162 ? 16.706 2.327 3.086 1.00 89.69 162 CYS A C 1
ATOM 1292 O O . CYS A 1 162 ? 17.831 2.237 3.566 1.00 89.69 162 CYS A O 1
ATOM 1294 N N . ARG A 1 163 ? 16.450 1.937 1.829 1.00 88.88 163 ARG A N 1
ATOM 1295 C CA . ARG A 1 163 ? 17.509 1.384 0.969 1.00 88.88 163 ARG A CA 1
ATOM 1296 C C . ARG A 1 163 ? 18.559 2.423 0.594 1.00 88.88 163 ARG A C 1
ATOM 1298 O O . ARG A 1 163 ? 19.739 2.103 0.649 1.00 88.88 163 ARG A O 1
ATOM 1305 N N . CYS A 1 164 ? 18.159 3.6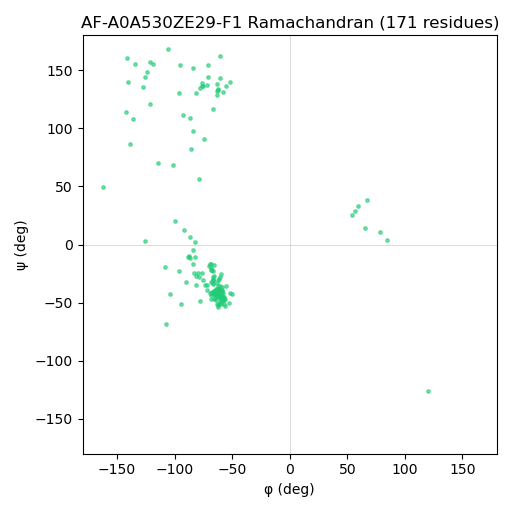56 0.282 1.00 87.69 164 CYS A N 1
ATOM 1306 C CA . CYS A 1 164 ? 19.126 4.730 0.041 1.00 87.69 164 CYS A CA 1
ATOM 1307 C C . CYS A 1 164 ? 20.018 4.976 1.263 1.00 87.69 164 CYS A C 1
ATOM 1309 O O . CYS A 1 164 ? 21.224 5.112 1.102 1.00 87.69 164 CYS A O 1
ATOM 1311 N N . ALA A 1 165 ? 19.453 4.955 2.474 1.00 83.44 165 ALA A N 1
ATOM 1312 C CA . ALA A 1 165 ? 20.241 5.099 3.697 1.00 83.44 165 ALA A CA 1
ATOM 1313 C C . ALA A 1 165 ? 21.260 3.957 3.890 1.00 83.44 165 ALA A C 1
ATOM 1315 O O . ALA A 1 165 ? 22.358 4.205 4.369 1.00 83.44 165 ALA A O 1
ATOM 1316 N N . LEU A 1 166 ? 20.923 2.724 3.491 1.00 80.12 166 LEU A N 1
ATOM 1317 C CA . LEU A 1 166 ? 21.834 1.573 3.564 1.00 80.12 166 LEU A CA 1
ATOM 1318 C C . LEU A 1 166 ? 22.919 1.584 2.474 1.00 80.12 166 LEU A C 1
ATOM 1320 O O . LEU A 1 166 ? 24.005 1.061 2.689 1.00 80.12 166 LEU A O 1
ATOM 1324 N N . GLU A 1 167 ? 22.636 2.148 1.298 1.00 79.38 167 GLU A N 1
ATOM 1325 C CA . GLU A 1 167 ? 23.615 2.280 0.206 1.00 79.38 167 GLU A CA 1
ATOM 1326 C C . GLU A 1 167 ? 24.635 3.406 0.462 1.00 79.38 167 GLU A C 1
ATOM 1328 O O . GLU A 1 167 ? 25.748 3.358 -0.064 1.00 79.38 167 GLU A O 1
ATOM 1333 N N . GLU A 1 168 ? 24.272 4.406 1.269 1.00 65.38 168 GLU A N 1
ATOM 1334 C CA . GLU A 1 168 ? 25.139 5.529 1.655 1.00 65.38 168 GLU A CA 1
ATOM 1335 C C . GLU A 1 168 ? 26.068 5.220 2.845 1.00 65.38 168 GLU A C 1
ATOM 1337 O O . GLU A 1 168 ? 26.949 6.032 3.130 1.00 65.38 168 GLU A O 1
ATOM 1342 N N . ASP A 1 169 ? 25.945 4.042 3.476 1.00 50.31 169 ASP A N 1
ATOM 1343 C CA . ASP A 1 169 ? 26.765 3.611 4.621 1.00 50.31 169 ASP A CA 1
ATOM 1344 C C . ASP A 1 169 ? 27.672 2.396 4.280 1.00 50.31 169 ASP A C 1
ATOM 1346 O O . ASP A 1 169 ? 27.421 1.270 4.714 1.00 50.31 169 ASP A O 1
ATOM 1350 N N . PRO A 1 170 ? 28.725 2.563 3.446 1.00 52.25 170 PRO A N 1
ATOM 1351 C CA . PRO A 1 170 ? 29.641 1.478 3.085 1.00 52.25 170 PRO A CA 1
ATOM 1352 C C . PRO A 1 170 ? 30.748 1.208 4.125 1.00 52.25 170 PRO A C 1
ATOM 1354 O O . PRO A 1 170 ? 31.600 0.353 3.878 1.00 52.25 170 PRO A O 1
ATOM 1357 N N . GLU A 1 171 ? 30.790 1.911 5.263 1.00 51.53 171 GLU A N 1
ATOM 1358 C CA . GLU A 1 171 ? 31.851 1.767 6.274 1.00 51.53 171 GLU A CA 1
ATOM 1359 C C . GLU A 1 171 ? 31.421 0.919 7.484 1.00 51.53 171 GLU A C 1
ATOM 1361 O O . GLU A 1 171 ? 31.339 1.420 8.596 1.00 51.53 171 GLU A O 1
ATOM 1366 N N . GLU A 1 172 ? 31.213 -0.389 7.289 1.00 49.19 172 GLU A N 1
ATOM 1367 C CA . GLU A 1 172 ? 31.398 -1.399 8.355 1.00 49.19 172 GLU A CA 1
ATOM 1368 C C . GLU A 1 172 ? 31.521 -2.840 7.792 1.00 49.19 172 GLU A C 1
ATOM 1370 O O . GLU A 1 172 ? 30.862 -3.780 8.240 1.00 49.19 172 GLU A O 1
ATOM 1375 N N . SER A 1 173 ? 32.392 -3.044 6.791 1.00 44.91 173 SER A N 1
ATOM 1376 C CA . SER A 1 173 ? 32.803 -4.387 6.326 1.00 44.91 173 SER A CA 1
ATOM 1377 C C . SER A 1 173 ? 34.303 -4.508 6.105 1.00 44.91 173 SER A C 1
ATOM 1379 O O . SER A 1 173 ? 34.840 -3.631 5.391 1.00 44.91 173 SER A O 1
#

Foldseek 3Di:
DDQDALLLLLQQAAPDPCLLVLAFCVVCVQFVPSDWHADPVVSATDDDPSGLRVLLRVLSNLLSVDDADPDLLVLLVQLLVQCVVPAVWDQDPNDTDHDDSLVSNLVSCVVPVPLVSLSNNLNNLSVVCVVVVNSYLNSGDPVSSNVNSSSSNSSSVVVVVVVVVVVVPPPDD

pLDDT: mean 93.42, std 8.87, range [44.91, 98.62]

Mean predicted aligned error: 4.05 Å

Secondary structure (DSSP, 8-state):
-PPPPHHHHHHHHTT-SHHHHHTGGGGTTT-S-----EETTTTEEPP-TT--HHHHHHHHHHHHHSPPPS-HHHHHHHHHHTTTTTTTEEEETTEEEES-HHHHHHHHHHHH--HHHHHHHHHHHHHHHHHTT--SGGGS-HHHHHHHHHHHHHHHHHHHHHHHHHHS-----